Protein AF-A0A8J6EUS6-F1 (afdb_monomer)

Radius of gyration: 14.21 Å; Cα contacts (8 Å, |Δi|>4): 32; chains: 1; bounding box: 29×21×37 Å

pLDDT: mean 82.3, std 12.65, range [36.38, 90.25]

Organism: Eleutherodactylus coqui (NCBI:txid57060)

Structure (mmCIF, N/CA/C/O backbone):
data_AF-A0A8J6EUS6-F1
#
_entry.id   AF-A0A8J6EUS6-F1
#
loop_
_atom_site.group_PDB
_atom_site.id
_atom_site.type_symbol
_atom_site.label_atom_id
_atom_site.label_alt_id
_atom_site.label_comp_id
_atom_site.label_asym_id
_atom_site.label_entity_id
_atom_site.label_seq_id
_atom_site.pdbx_PDB_ins_code
_atom_site.Cartn_x
_atom_site.Cartn_y
_atom_site.Cartn_z
_atom_site.occupancy
_atom_site.B_iso_or_equiv
_atom_site.auth_seq_id
_atom_site.auth_comp_id
_atom_site.auth_asym_id
_atom_site.auth_atom_id
_atom_site.pdbx_PDB_model_num
ATOM 1 N N . MET A 1 1 ? 6.743 8.209 -1.307 1.00 76.12 1 MET A N 1
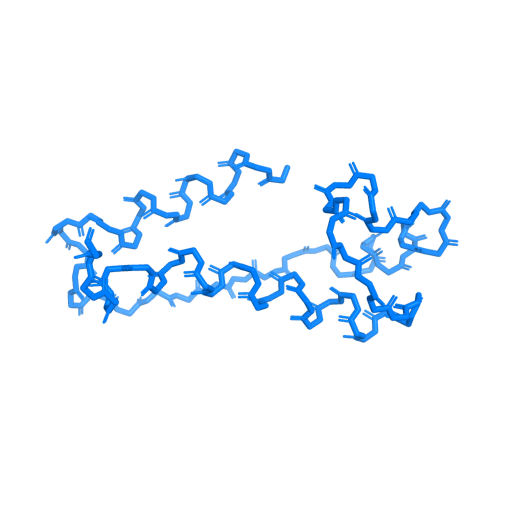ATOM 2 C CA . MET A 1 1 ? 5.833 7.065 -1.078 1.00 76.12 1 MET A CA 1
ATOM 3 C C . MET A 1 1 ? 5.759 6.727 0.403 1.00 76.12 1 MET A C 1
ATOM 5 O O . MET A 1 1 ? 4.671 6.796 0.948 1.00 76.12 1 MET A O 1
ATOM 9 N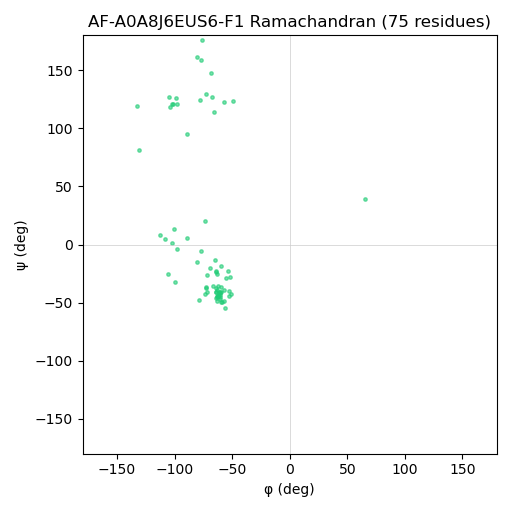 N . HIS A 1 2 ? 6.896 6.497 1.068 1.00 81.75 2 HIS A N 1
A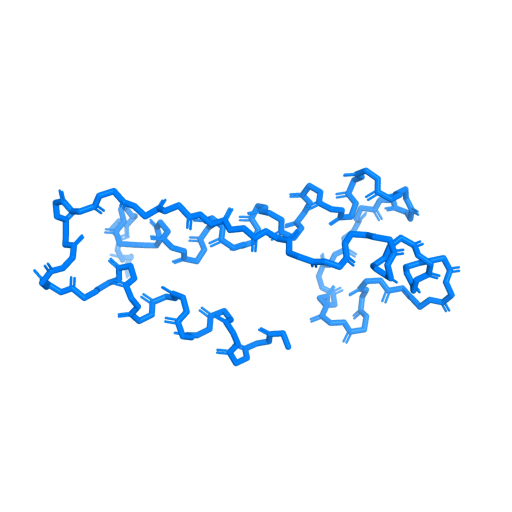TOM 10 C CA . HIS A 1 2 ? 6.964 6.233 2.514 1.00 81.75 2 HIS A CA 1
ATOM 11 C C . HIS A 1 2 ? 6.261 7.270 3.409 1.00 81.75 2 HIS A C 1
ATOM 13 O O . HIS A 1 2 ? 5.598 6.890 4.361 1.00 81.75 2 HIS A O 1
ATOM 19 N N . GLU A 1 3 ? 6.357 8.568 3.110 1.00 85.19 3 GLU A N 1
ATOM 20 C CA . GLU A 1 3 ? 5.673 9.606 3.904 1.00 85.19 3 GLU A CA 1
ATOM 21 C C . GLU A 1 3 ? 4.147 9.478 3.851 1.00 85.19 3 GLU A C 1
ATOM 23 O O . GLU A 1 3 ? 3.483 9.548 4.879 1.00 85.19 3 GLU A O 1
ATOM 28 N N . SER A 1 4 ? 3.589 9.238 2.662 1.00 86.38 4 SER A N 1
ATOM 29 C CA . SER A 1 4 ? 2.147 9.043 2.485 1.00 86.38 4 SER A CA 1
ATOM 30 C C . SER A 1 4 ? 1.655 7.762 3.160 1.00 86.38 4 SER A C 1
ATOM 32 O O . SER A 1 4 ? 0.557 7.768 3.704 1.00 86.38 4 SER A O 1
ATOM 34 N N . LEU A 1 5 ? 2.468 6.697 3.161 1.00 85.06 5 LEU A N 1
ATOM 35 C CA . LEU A 1 5 ? 2.178 5.460 3.897 1.00 85.06 5 LEU A CA 1
ATOM 36 C C . LEU A 1 5 ? 2.130 5.713 5.407 1.00 85.06 5 LEU A C 1
ATOM 38 O O . LEU A 1 5 ? 1.141 5.375 6.042 1.00 85.06 5 LEU A O 1
ATOM 42 N N . LYS A 1 6 ? 3.134 6.403 5.966 1.00 86.06 6 LYS A N 1
ATOM 43 C CA . LYS A 1 6 ? 3.159 6.780 7.391 1.00 86.06 6 LYS A CA 1
ATOM 44 C C . LYS A 1 6 ? 1.970 7.650 7.790 1.00 86.06 6 LYS A C 1
ATOM 46 O O . LYS A 1 6 ? 1.403 7.471 8.862 1.00 86.06 6 LYS A O 1
ATOM 51 N N . LEU A 1 7 ? 1.590 8.599 6.935 1.00 87.50 7 LEU A N 1
ATOM 52 C CA . LEU A 1 7 ? 0.412 9.424 7.180 1.00 87.50 7 LEU A CA 1
ATOM 53 C C . LEU A 1 7 ? -0.863 8.571 7.179 1.00 87.50 7 LEU A C 1
ATOM 55 O O . LEU A 1 7 ? -1.680 8.707 8.084 1.00 87.50 7 LEU A O 1
ATOM 59 N N . PHE A 1 8 ? -1.020 7.680 6.199 1.00 87.88 8 PHE A N 1
ATOM 60 C CA . PHE A 1 8 ? -2.174 6.786 6.124 1.00 87.88 8 PHE A CA 1
ATOM 61 C C . PHE A 1 8 ? -2.270 5.866 7.347 1.00 87.88 8 PHE A C 1
ATOM 63 O O . PHE A 1 8 ? -3.342 5.765 7.940 1.00 87.88 8 PHE A O 1
ATOM 70 N N . ASP A 1 9 ? -1.145 5.295 7.776 1.00 86.12 9 ASP A N 1
ATOM 71 C CA . ASP A 1 9 ? -1.034 4.502 9.001 1.00 86.12 9 ASP A CA 1
A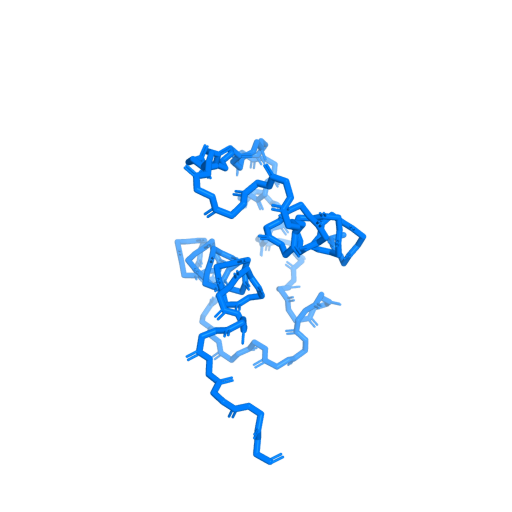TOM 72 C C . ASP A 1 9 ? -1.484 5.301 10.236 1.00 86.12 9 ASP A C 1
ATOM 74 O O . ASP A 1 9 ? -2.363 4.873 10.981 1.00 86.12 9 ASP A O 1
ATOM 78 N N . SER A 1 10 ? -0.993 6.536 10.393 1.00 88.12 10 SER A N 1
ATOM 79 C CA . SER A 1 10 ? -1.397 7.401 11.510 1.00 88.12 10 SER A CA 1
ATOM 80 C C . SER A 1 10 ? -2.882 7.779 11.509 1.00 88.12 10 SER A C 1
ATOM 82 O O . SER A 1 10 ? -3.419 8.085 12.570 1.00 88.12 10 SER A O 1
ATOM 84 N N . ILE A 1 11 ? -3.549 7.774 10.346 1.00 88.56 11 ILE A N 1
ATOM 85 C CA . ILE A 1 11 ? -4.994 8.015 10.239 1.00 88.56 11 ILE A CA 1
ATOM 86 C C . ILE A 1 11 ? -5.758 6.748 10.633 1.00 88.56 11 ILE A C 1
ATOM 88 O O . ILE A 1 11 ? -6.677 6.837 11.443 1.00 88.56 11 ILE A O 1
ATOM 92 N N . CYS A 1 12 ? -5.361 5.585 10.104 1.00 85.75 12 CYS A N 1
ATOM 93 C CA . CYS A 1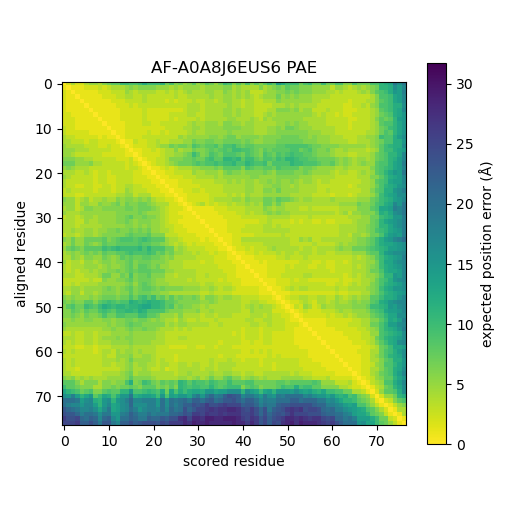 12 ? -6.013 4.302 10.390 1.00 85.75 12 CYS A CA 1
ATOM 94 C C . CYS A 1 12 ? -5.881 3.907 11.868 1.00 85.75 12 CYS A C 1
ATOM 96 O O . CYS A 1 12 ? -6.832 3.414 12.464 1.00 85.75 12 CYS A O 1
ATOM 98 N N . ASN A 1 13 ? -4.731 4.202 12.479 1.00 84.12 13 ASN A N 1
ATOM 99 C CA . ASN A 1 13 ? -4.435 3.874 13.877 1.00 84.12 13 ASN A CA 1
ATOM 100 C C . ASN A 1 13 ? -4.866 4.963 14.866 1.00 84.12 13 ASN A C 1
ATOM 102 O O . ASN A 1 13 ? -4.572 4.891 16.063 1.00 84.12 13 ASN A O 1
ATOM 106 N N . ASN A 1 14 ? -5.545 6.004 14.389 1.00 86.12 14 ASN A N 1
ATOM 107 C CA . ASN A 1 14 ? -6.031 7.052 15.259 1.00 86.12 14 ASN A CA 1
ATOM 108 C C . ASN A 1 14 ? -7.303 6.597 15.985 1.00 86.12 14 ASN A C 1
ATOM 110 O O . ASN A 1 14 ? -8.316 6.308 15.354 1.00 86.12 14 ASN A O 1
ATOM 114 N N . LYS A 1 15 ? -7.291 6.652 17.321 1.00 87.00 15 LYS A N 1
ATOM 115 C CA . LYS A 1 15 ? -8.436 6.302 18.182 1.00 87.00 15 LYS A CA 1
ATOM 116 C C . LYS A 1 15 ? -9.745 7.032 17.854 1.00 87.00 15 LYS A C 1
ATOM 118 O O . LYS A 1 15 ? -10.808 6.569 18.250 1.00 87.00 15 LYS A O 1
ATOM 123 N N . TRP A 1 16 ? -9.678 8.192 17.197 1.00 89.50 16 TRP A N 1
ATOM 124 C CA . TRP A 1 16 ? -10.869 8.939 16.779 1.00 89.50 16 TRP A CA 1
ATOM 125 C C . TRP A 1 16 ? -11.499 8.402 15.488 1.00 89.50 16 TRP A C 1
ATOM 127 O O . TRP A 1 16 ? -12.645 8.736 15.204 1.00 89.50 16 TRP A O 1
ATOM 137 N N . PHE A 1 17 ? -10.781 7.572 14.726 1.00 86.50 17 PHE A N 1
ATOM 138 C CA . PHE A 1 17 ? -11.224 7.015 13.446 1.00 86.50 17 PHE A CA 1
ATOM 139 C C . PHE A 1 17 ? -11.448 5.494 13.479 1.00 86.50 17 PHE A C 1
ATOM 141 O O . PHE A 1 17 ? -11.750 4.924 12.437 1.00 86.50 17 PHE A O 1
ATOM 148 N N . THR A 1 18 ? -11.386 4.847 14.651 1.00 82.69 18 THR A N 1
ATOM 149 C CA . THR A 1 18 ? -11.527 3.384 14.809 1.00 82.69 18 THR A CA 1
ATOM 150 C C . THR A 1 18 ? -12.792 2.812 14.158 1.00 82.69 18 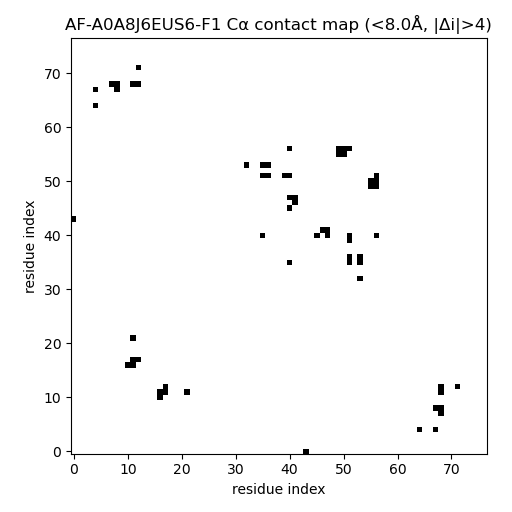THR A C 1
ATOM 152 O O . THR A 1 18 ? -12.715 1.811 13.455 1.00 82.69 18 THR A O 1
ATOM 155 N N . ASP A 1 19 ? -13.943 3.467 14.338 1.00 85.62 19 ASP A N 1
ATOM 156 C CA . ASP A 1 19 ? -15.233 3.017 13.785 1.00 85.62 19 ASP A CA 1
ATOM 157 C C . ASP A 1 19 ? -15.629 3.778 12.505 1.00 85.62 19 ASP A C 1
ATOM 159 O O . ASP A 1 19 ? -16.777 3.737 12.059 1.00 85.62 19 ASP A O 1
ATOM 163 N N . THR A 1 20 ? -14.689 4.520 11.910 1.00 87.06 20 THR A N 1
ATOM 164 C CA . THR A 1 20 ? -14.932 5.318 10.704 1.00 87.06 20 THR A CA 1
ATOM 165 C C . THR A 1 20 ? -14.441 4.573 9.471 1.00 87.06 20 THR A C 1
ATOM 167 O O . THR A 1 20 ? -13.279 4.193 9.373 1.00 87.06 20 THR A O 1
ATOM 170 N N . SER A 1 21 ? -15.316 4.403 8.479 1.00 87.44 21 SER A N 1
ATOM 171 C CA . SER A 1 21 ? -14.909 3.850 7.184 1.00 87.44 21 SER A CA 1
ATOM 172 C C . SER A 1 21 ? -13.989 4.823 6.446 1.00 87.44 21 SER A C 1
ATOM 174 O O . SER A 1 21 ? -14.345 5.982 6.229 1.00 87.44 21 SER A O 1
ATOM 176 N N . ILE A 1 22 ? -12.825 4.338 6.016 1.00 85.69 22 ILE A N 1
ATOM 177 C CA . ILE A 1 22 ? -11.848 5.111 5.245 1.00 85.69 22 ILE A CA 1
ATOM 178 C C . ILE A 1 22 ? -11.904 4.659 3.785 1.00 85.69 22 ILE A C 1
ATOM 180 O O . ILE A 1 22 ? -11.767 3.476 3.479 1.00 85.69 22 ILE A O 1
ATOM 184 N N . ILE A 1 23 ? -12.078 5.613 2.869 1.00 87.25 23 ILE A N 1
ATOM 185 C CA . ILE A 1 23 ? -12.021 5.364 1.425 1.00 87.25 23 ILE A CA 1
ATOM 186 C C . ILE A 1 23 ? -10.663 5.840 0.907 1.00 87.25 23 ILE A C 1
ATOM 188 O O . ILE A 1 23 ? -10.323 7.018 1.021 1.00 87.25 23 ILE A O 1
ATOM 192 N N . LEU A 1 24 ? -9.892 4.928 0.313 1.00 85.19 24 LEU A N 1
ATOM 193 C CA . LEU A 1 24 ? -8.594 5.228 -0.287 1.00 85.19 24 LEU A CA 1
ATOM 194 C C . LEU A 1 24 ? -8.723 5.416 -1.804 1.00 85.19 24 LEU A C 1
ATOM 196 O O . LEU A 1 24 ? -9.075 4.484 -2.526 1.00 85.19 24 LEU A O 1
ATOM 200 N N . PHE A 1 25 ? -8.345 6.596 -2.300 1.00 88.00 25 PHE A N 1
ATOM 201 C CA . PHE A 1 25 ? -8.222 6.864 -3.734 1.00 88.00 25 PHE A CA 1
ATOM 202 C C . PHE A 1 25 ? -6.755 6.876 -4.173 1.00 88.00 25 PHE A C 1
ATOM 204 O O . PHE A 1 25 ? -5.964 7.719 -3.747 1.00 88.00 25 PHE A O 1
ATOM 211 N N . LEU A 1 26 ? -6.399 5.962 -5.079 1.00 85.38 26 LEU A N 1
ATOM 212 C CA . LEU A 1 26 ? -5.093 5.944 -5.739 1.00 85.38 26 LEU A CA 1
ATOM 213 C C . LEU A 1 26 ? -5.143 6.795 -7.012 1.00 85.38 26 LEU A C 1
ATOM 215 O O . LEU A 1 26 ? -5.555 6.337 -8.078 1.00 85.38 26 LEU A O 1
ATOM 219 N N . ASN A 1 27 ? -4.727 8.052 -6.889 1.00 86.62 27 ASN A N 1
ATOM 220 C CA . ASN A 1 27 ? -4.695 8.999 -8.003 1.00 86.62 27 ASN A CA 1
ATOM 221 C C . ASN A 1 27 ? -3.451 8.809 -8.892 1.00 86.62 27 ASN A C 1
ATOM 223 O O . ASN A 1 27 ? -2.440 8.261 -8.455 1.00 86.62 27 ASN A O 1
ATOM 227 N N . LYS A 1 28 ? -3.505 9.329 -10.129 1.00 89.12 28 LYS A N 1
ATOM 228 C CA . LYS A 1 28 ? -2.399 9.312 -11.116 1.00 89.12 28 LYS A CA 1
ATOM 229 C C . LYS A 1 28 ? -2.000 7.912 -11.615 1.00 89.12 28 LYS A C 1
ATOM 231 O O . LYS A 1 28 ? -0.816 7.613 -11.790 1.00 89.12 28 LYS A O 1
ATOM 236 N N . LYS A 1 29 ? -2.989 7.035 -11.828 1.00 85.81 29 LYS A N 1
ATOM 237 C CA . LYS A 1 29 ? -2.784 5.663 -12.333 1.00 85.81 29 LYS A CA 1
ATOM 238 C C . LYS A 1 29 ? -2.051 5.633 -13.679 1.00 85.81 29 LYS A C 1
ATOM 240 O O . LYS A 1 29 ? -1.205 4.772 -13.892 1.00 85.81 29 LYS A O 1
ATOM 245 N N . ASP A 1 30 ? -2.367 6.574 -14.554 1.00 87.81 30 ASP A N 1
ATOM 246 C CA . ASP A 1 30 ? -1.718 6.821 -15.841 1.00 87.81 30 ASP A CA 1
ATOM 247 C C . ASP A 1 30 ? -0.207 7.061 -15.684 1.00 87.81 30 ASP A C 1
ATOM 249 O O . ASP A 1 30 ? 0.607 6.310 -16.222 1.00 87.81 30 ASP A O 1
ATOM 253 N N . ILE A 1 31 ? 0.179 8.025 -14.843 1.00 90.06 31 ILE A N 1
ATOM 254 C CA . ILE A 1 31 ? 1.589 8.352 -14.584 1.00 90.06 31 ILE A CA 1
ATOM 255 C C . ILE A 1 31 ? 2.308 7.165 -13.942 1.00 90.06 31 ILE A C 1
ATOM 257 O O . ILE A 1 31 ? 3.469 6.891 -14.259 1.00 90.06 31 ILE A O 1
ATOM 261 N N . PHE A 1 32 ? 1.633 6.450 -13.036 1.00 88.38 32 PHE A N 1
ATOM 262 C CA . PHE A 1 32 ? 2.190 5.245 -12.435 1.00 88.38 32 PHE A CA 1
ATOM 263 C C . PHE A 1 32 ? 2.514 4.202 -13.507 1.00 88.38 32 PHE A C 1
ATOM 265 O O . PHE A 1 32 ? 3.648 3.729 -13.543 1.00 88.38 32 PHE A O 1
ATOM 272 N N . GLN A 1 33 ? 1.566 3.908 -14.405 1.00 86.00 33 GLN A N 1
ATOM 273 C CA . GLN A 1 33 ? 1.730 2.928 -15.482 1.00 86.00 33 GLN A CA 1
ATOM 274 C C . GLN A 1 33 ? 2.882 3.254 -16.437 1.00 86.00 33 GLN A C 1
ATOM 276 O O . GLN A 1 33 ? 3.583 2.341 -16.874 1.00 86.00 33 GLN A O 1
ATOM 281 N N . ASP A 1 34 ? 3.113 4.530 -16.734 1.00 89.62 34 ASP A N 1
ATOM 282 C CA . ASP A 1 34 ? 4.245 4.941 -17.567 1.00 89.62 34 ASP A CA 1
ATOM 283 C C . ASP A 1 34 ? 5.582 4.830 -16.832 1.00 89.62 34 ASP A C 1
ATOM 285 O O . ASP A 1 34 ? 6.601 4.455 -17.422 1.00 89.62 34 ASP A O 1
ATOM 289 N N . LYS A 1 35 ? 5.595 5.139 -15.532 1.00 88.00 35 LYS A N 1
ATOM 290 C CA . LYS A 1 35 ? 6.823 5.154 -14.735 1.00 88.00 35 LYS A CA 1
ATOM 291 C C . LYS A 1 35 ? 7.347 3.750 -14.459 1.00 88.00 35 LYS A C 1
ATOM 293 O O . LYS A 1 35 ? 8.544 3.522 -14.605 1.00 88.00 35 LYS A O 1
ATOM 298 N N . ILE A 1 36 ? 6.472 2.797 -14.150 1.00 86.50 36 ILE A N 1
ATOM 299 C CA . ILE A 1 36 ? 6.866 1.403 -13.876 1.00 86.50 36 ILE A CA 1
ATOM 300 C C . ILE A 1 36 ? 7.486 0.677 -15.078 1.00 86.50 36 ILE A C 1
ATOM 302 O O . ILE A 1 36 ? 8.220 -0.289 -14.897 1.00 86.50 36 ILE A O 1
ATOM 306 N N . ARG A 1 37 ? 7.211 1.135 -16.309 1.00 83.44 37 ARG A N 1
ATOM 307 C CA . ARG A 1 37 ? 7.832 0.590 -17.529 1.00 83.44 37 ARG A CA 1
ATOM 308 C C . ARG A 1 37 ? 9.298 0.998 -17.650 1.00 83.44 37 ARG A C 1
ATOM 310 O O . ARG A 1 37 ? 10.070 0.318 -18.313 1.00 83.44 37 ARG A O 1
ATOM 317 N N . LYS A 1 38 ? 9.659 2.135 -17.051 1.00 88.38 38 LYS A N 1
ATOM 318 C CA . LYS A 1 38 ? 10.988 2.757 -17.144 1.00 88.38 38 LYS A CA 1
ATOM 319 C C . LYS A 1 38 ? 11.803 2.579 -15.867 1.00 88.38 38 LYS A C 1
ATOM 321 O O . LYS A 1 38 ? 13.025 2.653 -15.902 1.00 88.38 38 LYS A O 1
ATOM 326 N N . SER A 1 39 ? 11.131 2.408 -14.735 1.00 88.81 39 SER A N 1
ATOM 327 C CA . SER A 1 39 ? 11.738 2.378 -13.412 1.00 88.81 39 SER A CA 1
ATOM 328 C C . SER A 1 39 ? 11.195 1.185 -12.635 1.00 88.81 39 SER A C 1
ATOM 330 O O . SER A 1 39 ? 9.987 1.123 -12.399 1.00 88.81 39 SER A O 1
ATOM 332 N N . PRO A 1 40 ? 12.057 0.243 -12.225 1.00 87.75 40 PRO A N 1
ATOM 333 C CA . PRO A 1 40 ? 11.601 -0.929 -11.511 1.00 87.75 40 PRO A CA 1
ATOM 334 C C . PRO A 1 40 ? 11.071 -0.583 -10.115 1.00 87.75 40 PRO A C 1
ATOM 336 O O . PRO A 1 40 ? 11.572 0.326 -9.450 1.00 87.75 40 PRO A O 1
ATOM 339 N N . LEU A 1 41 ? 10.068 -1.337 -9.650 1.00 88.94 41 LEU A N 1
ATOM 340 C CA . LEU A 1 41 ? 9.451 -1.128 -8.336 1.00 88.94 41 LEU A CA 1
ATOM 341 C C . LEU A 1 41 ? 10.436 -1.360 -7.175 1.00 88.94 41 LEU A C 1
ATOM 343 O O . LEU A 1 41 ? 10.288 -0.756 -6.113 1.00 88.94 41 LEU A O 1
ATOM 347 N N . THR A 1 42 ? 11.487 -2.148 -7.412 1.00 89.75 42 THR A N 1
ATOM 348 C CA . THR A 1 42 ? 12.569 -2.440 -6.461 1.00 89.75 42 THR A CA 1
ATOM 349 C C . THR A 1 42 ? 13.342 -1.211 -5.986 1.00 89.75 42 THR A C 1
ATOM 351 O O . THR A 1 42 ? 13.958 -1.257 -4.927 1.00 89.75 42 THR A O 1
ATOM 354 N N . ILE A 1 43 ? 13.268 -0.085 -6.707 1.00 89.12 43 ILE A N 1
ATOM 355 C CA . ILE A 1 43 ? 13.834 1.197 -6.253 1.00 89.12 43 ILE A CA 1
ATOM 356 C C . ILE A 1 43 ? 13.149 1.674 -4.965 1.00 89.12 43 ILE A C 1
ATOM 358 O O . ILE A 1 43 ? 13.781 2.299 -4.118 1.00 89.12 43 ILE A O 1
ATOM 362 N N . CYS A 1 44 ? 11.846 1.424 -4.836 1.00 85.94 44 CYS A N 1
ATOM 363 C CA . CYS A 1 44 ? 11.066 1.814 -3.664 1.00 85.94 44 CYS A CA 1
ATOM 364 C C . CYS A 1 44 ? 10.845 0.651 -2.695 1.00 85.94 44 CYS A C 1
ATOM 366 O O . CYS A 1 44 ? 10.779 0.899 -1.498 1.00 85.94 44 CYS A O 1
ATOM 368 N N . PHE A 1 45 ? 10.749 -0.577 -3.213 1.00 88.19 45 PHE A N 1
ATOM 369 C CA . PHE A 1 45 ? 10.483 -1.798 -2.449 1.00 88.19 45 PHE A CA 1
ATOM 370 C C . PHE A 1 45 ? 11.497 -2.884 -2.828 1.00 88.19 45 PHE A C 1
ATOM 372 O O . PHE A 1 45 ? 11.194 -3.721 -3.683 1.00 88.19 45 PHE A O 1
ATOM 379 N N . PRO A 1 46 ? 12.718 -2.861 -2.265 1.00 90.25 46 PRO A N 1
ATOM 380 C CA . PRO A 1 46 ? 13.792 -3.791 -2.628 1.00 90.25 46 PRO A CA 1
ATOM 381 C C . PRO A 1 46 ? 13.409 -5.275 -2.509 1.00 90.25 46 PRO A C 1
ATOM 383 O O . PRO A 1 46 ? 13.924 -6.115 -3.242 1.00 90.25 46 PRO A O 1
ATOM 386 N N . GLU A 1 47 ? 12.484 -5.594 -1.606 1.00 89.31 47 GLU A N 1
ATOM 387 C CA . GLU A 1 47 ? 11.926 -6.924 -1.365 1.00 89.31 47 GLU A CA 1
ATOM 388 C C . GLU A 1 47 ? 10.888 -7.386 -2.403 1.00 89.31 47 GLU A C 1
ATOM 390 O O . GLU A 1 47 ? 10.464 -8.545 -2.367 1.00 89.31 47 GLU A O 1
ATOM 395 N N . TYR A 1 48 ? 10.490 -6.526 -3.346 1.00 90.19 48 TYR A N 1
ATOM 396 C CA . TYR A 1 48 ? 9.565 -6.893 -4.413 1.00 90.19 48 TYR A CA 1
ATOM 397 C C . TYR A 1 48 ? 10.189 -7.930 -5.359 1.00 90.19 48 TYR A C 1
ATOM 399 O O . TYR A 1 48 ? 11.134 -7.642 -6.092 1.00 90.19 48 TYR A O 1
ATOM 407 N N . LYS A 1 49 ? 9.621 -9.141 -5.366 1.00 88.25 49 LYS A N 1
ATOM 408 C CA . LYS A 1 49 ? 10.041 -10.272 -6.220 1.00 88.25 49 LYS A CA 1
ATOM 409 C C . LYS A 1 49 ? 9.050 -10.598 -7.344 1.00 88.25 49 LYS A C 1
ATOM 411 O O . LYS A 1 49 ? 9.215 -11.611 -8.018 1.00 88.25 49 LYS A O 1
ATOM 416 N N . GLY A 1 50 ? 8.001 -9.790 -7.496 1.00 85.00 50 GLY A N 1
ATOM 417 C CA . GLY A 1 50 ? 6.968 -9.994 -8.511 1.00 85.00 50 GLY A CA 1
ATOM 418 C C . GLY A 1 50 ? 7.423 -9.591 -9.915 1.00 85.00 50 GLY A C 1
ATOM 419 O O . GLY A 1 50 ? 8.527 -9.077 -10.117 1.00 85.00 50 GLY A O 1
ATOM 420 N N . THR A 1 51 ? 6.565 -9.830 -10.904 1.00 86.56 51 THR A N 1
ATOM 421 C CA . THR A 1 51 ? 6.880 -9.502 -12.301 1.00 86.56 51 THR A CA 1
ATOM 422 C C . THR A 1 51 ? 6.746 -8.005 -12.598 1.00 86.56 51 THR A C 1
ATOM 424 O O . THR A 1 51 ? 6.000 -7.273 -11.955 1.00 86.56 51 THR A O 1
ATOM 427 N N . HIS A 1 52 ? 7.399 -7.526 -13.660 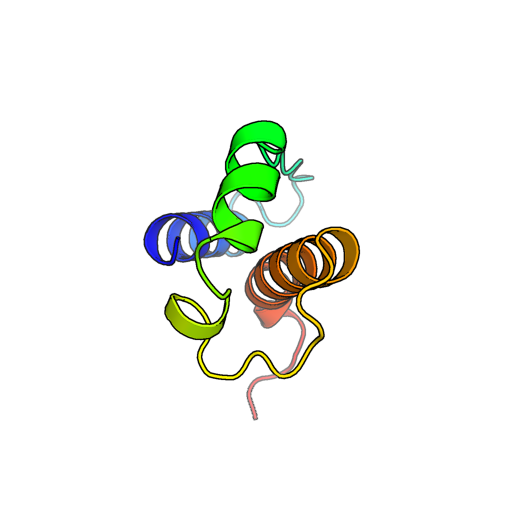1.00 85.12 52 HIS A N 1
ATOM 428 C CA . HIS A 1 52 ? 7.240 -6.145 -14.141 1.00 85.12 52 HIS A CA 1
ATOM 429 C C . HIS A 1 52 ? 5.896 -5.868 -14.849 1.00 85.12 52 HIS A C 1
ATOM 431 O O . HIS A 1 52 ? 5.765 -4.883 -15.581 1.00 85.12 52 HIS A O 1
ATOM 437 N N . ALA A 1 53 ? 4.866 -6.686 -14.617 1.00 87.19 53 ALA A N 1
ATOM 438 C CA . ALA A 1 53 ? 3.526 -6.430 -15.120 1.00 87.19 53 ALA A CA 1
ATOM 439 C C . ALA A 1 53 ? 2.851 -5.275 -14.344 1.00 87.19 53 ALA A C 1
ATOM 441 O O . ALA A 1 53 ? 2.774 -5.320 -13.113 1.00 87.19 53 ALA A O 1
ATOM 442 N N . PRO A 1 54 ? 2.286 -4.258 -15.029 1.00 84.69 54 PRO A N 1
ATOM 443 C CA . PRO A 1 54 ? 1.594 -3.144 -14.380 1.00 84.69 54 PRO A CA 1
ATOM 444 C C . PRO A 1 54 ? 0.526 -3.543 -13.374 1.00 84.69 54 PRO A C 1
ATOM 446 O O . PRO A 1 54 ? 0.447 -2.969 -12.291 1.00 84.69 54 PRO A O 1
ATOM 449 N N . THR A 1 55 ? -0.277 -4.541 -13.726 1.00 86.81 55 THR A N 1
ATOM 450 C CA . THR A 1 55 ? -1.360 -5.037 -12.879 1.00 86.81 55 THR A CA 1
ATOM 451 C C . THR A 1 55 ? -0.824 -5.641 -11.582 1.00 86.81 55 THR A C 1
ATOM 453 O O . THR A 1 55 ? -1.378 -5.383 -10.518 1.00 86.81 55 THR A O 1
ATOM 456 N N . GLU A 1 56 ? 0.278 -6.389 -11.654 1.00 88.25 56 GLU A N 1
ATOM 457 C CA . GLU A 1 56 ? 0.879 -7.058 -10.498 1.00 88.25 56 GLU A CA 1
ATOM 458 C C . GLU A 1 56 ? 1.584 -6.062 -9.573 1.00 88.25 56 GLU A C 1
ATOM 460 O O . GLU A 1 56 ? 1.391 -6.096 -8.360 1.00 88.25 56 GLU A O 1
ATOM 465 N N . MET A 1 57 ? 2.326 -5.106 -10.137 1.00 87.56 57 MET A N 1
ATOM 466 C CA . MET A 1 57 ? 2.949 -4.035 -9.354 1.00 87.56 57 MET A CA 1
ATOM 467 C C . MET A 1 57 ? 1.909 -3.139 -8.672 1.00 87.56 57 MET A C 1
ATOM 469 O O . MET A 1 57 ? 2.081 -2.781 -7.508 1.00 87.56 57 MET A O 1
ATOM 473 N N . SER A 1 58 ? 0.810 -2.791 -9.356 1.00 86.94 58 SER A N 1
ATOM 474 C CA . SER A 1 58 ? -0.294 -2.057 -8.725 1.00 86.94 58 SER A CA 1
ATOM 475 C C . SER A 1 58 ? -0.928 -2.857 -7.587 1.00 86.94 58 SER A C 1
ATOM 477 O O . SER A 1 58 ? -1.145 -2.297 -6.516 1.00 86.94 58 SER A O 1
ATOM 479 N N . ALA A 1 59 ? -1.175 -4.155 -7.791 1.00 88.38 59 ALA A N 1
ATOM 480 C CA . ALA A 1 59 ? -1.720 -5.027 -6.754 1.00 88.38 59 ALA A CA 1
ATOM 481 C C . ALA A 1 59 ? -0.790 -5.116 -5.534 1.00 88.38 59 ALA A C 1
ATOM 483 O O . ALA A 1 59 ? -1.262 -5.034 -4.404 1.00 88.38 59 ALA A O 1
ATOM 484 N N . TYR A 1 60 ? 0.526 -5.201 -5.752 1.00 89.81 60 TYR A N 1
ATOM 485 C CA . TYR A 1 60 ? 1.512 -5.204 -4.673 1.00 89.81 60 TYR A CA 1
ATOM 486 C C . TYR A 1 60 ? 1.496 -3.907 -3.860 1.00 89.81 60 TYR A C 1
ATOM 488 O O . TYR A 1 60 ? 1.494 -3.947 -2.634 1.00 89.81 60 TYR A O 1
ATOM 496 N N . ILE A 1 61 ? 1.426 -2.748 -4.520 1.00 88.19 61 ILE A N 1
ATOM 497 C CA . ILE A 1 61 ? 1.332 -1.459 -3.821 1.00 88.19 61 ILE A CA 1
ATOM 498 C C . ILE A 1 61 ? 0.054 -1.381 -2.987 1.00 88.19 61 ILE A C 1
ATOM 500 O O . ILE A 1 61 ? 0.102 -0.945 -1.839 1.00 88.19 61 ILE A O 1
ATOM 504 N N . THR A 1 62 ? -1.081 -1.813 -3.541 1.00 87.06 62 THR A N 1
ATOM 505 C CA . THR A 1 62 ? -2.334 -1.877 -2.784 1.00 87.06 62 THR A CA 1
ATOM 506 C C . THR A 1 62 ? -2.205 -2.821 -1.591 1.00 87.06 62 THR A C 1
ATOM 508 O O . THR A 1 62 ? -2.638 -2.460 -0.502 1.00 87.06 62 THR A O 1
ATOM 511 N N . LEU A 1 63 ? -1.564 -3.980 -1.761 1.00 87.81 63 LEU A N 1
ATOM 512 C CA . LEU A 1 63 ? -1.322 -4.930 -0.678 1.00 87.81 63 LEU A CA 1
ATOM 513 C C . LEU A 1 63 ? -0.479 -4.314 0.445 1.00 87.81 63 LEU A C 1
ATOM 515 O O . LEU A 1 63 ? -0.865 -4.434 1.600 1.00 87.81 63 LEU A O 1
ATOM 519 N N . ILE A 1 64 ? 0.619 -3.625 0.117 1.00 86.69 64 ILE A N 1
ATOM 520 C CA . ILE A 1 64 ? 1.476 -2.933 1.097 1.00 86.69 64 ILE A CA 1
ATOM 521 C C . ILE A 1 64 ? 0.669 -1.892 1.883 1.00 86.69 64 ILE A C 1
ATOM 523 O O . ILE A 1 64 ? 0.697 -1.898 3.108 1.00 86.69 64 ILE A O 1
ATOM 527 N N . ILE A 1 65 ? -0.094 -1.036 1.190 1.00 85.56 65 ILE A N 1
ATOM 528 C CA . ILE A 1 65 ? -0.897 0.014 1.841 1.00 85.56 65 ILE A CA 1
ATOM 529 C C . ILE A 1 65 ? -1.930 -0.591 2.802 1.00 85.56 65 ILE A C 1
ATOM 531 O O . ILE A 1 65 ? -2.151 -0.061 3.889 1.00 85.56 65 ILE A O 1
ATOM 535 N N . MET A 1 66 ? -2.566 -1.696 2.403 1.00 83.19 66 MET A N 1
ATOM 536 C CA . MET A 1 66 ? -3.556 -2.383 3.235 1.00 83.19 66 MET A CA 1
ATOM 537 C C . MET A 1 66 ? -2.906 -3.130 4.400 1.00 83.19 66 MET A C 1
ATOM 539 O O . MET A 1 66 ? -3.466 -3.146 5.489 1.00 83.19 66 MET A O 1
ATOM 543 N N . ALA A 1 67 ? -1.734 -3.733 4.191 1.00 81.25 67 ALA A N 1
ATOM 544 C CA . ALA A 1 67 ? -0.997 -4.423 5.240 1.00 81.25 67 ALA A CA 1
ATOM 545 C C . ALA A 1 67 ? -0.568 -3.453 6.345 1.00 81.25 67 ALA A C 1
ATOM 547 O O . ALA A 1 67 ? -0.796 -3.761 7.511 1.00 81.25 67 ALA A O 1
ATOM 548 N N . ASP A 1 68 ? -0.032 -2.280 5.986 1.00 73.31 68 ASP A N 1
ATOM 549 C CA . ASP A 1 68 ? 0.344 -1.241 6.954 1.00 73.31 68 ASP A CA 1
ATOM 550 C C . ASP A 1 68 ? -0.880 -0.762 7.752 1.00 73.31 68 ASP A C 1
ATOM 552 O O . ASP A 1 68 ? -0.843 -0.733 8.977 1.00 73.31 68 ASP A O 1
ATOM 556 N N . ALA A 1 69 ? -2.015 -0.512 7.092 1.00 70.25 69 ALA A N 1
ATOM 557 C CA . ALA A 1 69 ? -3.242 -0.090 7.776 1.00 70.25 69 ALA A CA 1
ATOM 558 C C . ALA A 1 69 ? -3.908 -1.171 8.651 1.00 70.25 69 ALA A C 1
ATOM 560 O O . ALA A 1 69 ? -4.711 -0.837 9.520 1.00 70.25 69 ALA A O 1
ATOM 561 N N . LEU A 1 70 ? -3.609 -2.455 8.424 1.00 62.06 70 LEU A N 1
ATOM 562 C CA . LEU A 1 70 ? -4.178 -3.592 9.163 1.00 62.06 70 LEU A CA 1
ATOM 563 C C . LEU A 1 70 ? -3.224 -4.182 10.216 1.00 62.06 70 LEU A C 1
ATOM 565 O O . LEU A 1 70 ? -3.609 -5.125 10.913 1.00 62.06 70 LEU A O 1
ATOM 569 N N . GLN A 1 71 ? -2.019 -3.624 10.393 1.00 57.53 71 GLN A N 1
ATOM 570 C CA . GLN A 1 71 ? -1.087 -4.053 11.444 1.00 57.53 71 GLN A CA 1
ATOM 571 C C . GLN A 1 71 ? -1.674 -4.097 12.873 1.00 57.53 71 GLN A C 1
ATOM 573 O O . GLN A 1 71 ? -1.229 -4.964 13.627 1.00 57.53 71 GLN A O 1
ATOM 578 N N . PRO A 1 72 ? -2.697 -3.307 13.274 1.00 53.41 72 PRO A N 1
ATOM 579 C CA . PRO A 1 72 ? -3.274 -3.428 14.618 1.00 53.41 72 PRO A CA 1
ATOM 580 C C . PRO A 1 72 ? -3.972 -4.764 14.916 1.00 53.41 72 PRO A C 1
ATOM 582 O O . PRO A 1 72 ? -4.291 -5.025 16.074 1.00 53.41 72 PRO A O 1
ATOM 585 N N . LEU A 1 73 ? -4.250 -5.601 13.905 1.00 48.47 73 LEU A N 1
ATOM 586 C CA . LEU A 1 73 ? -5.023 -6.843 14.064 1.00 48.47 73 LEU A CA 1
ATOM 587 C C . LEU A 1 73 ? -4.174 -8.112 14.205 1.00 48.47 73 LEU A C 1
ATOM 589 O O . LEU A 1 73 ? -4.730 -9.188 14.439 1.00 48.47 73 LEU A O 1
ATOM 593 N N . LEU A 1 74 ? -2.848 -8.018 14.096 1.00 42.81 74 LEU A N 1
ATOM 594 C CA . LEU A 1 74 ? -1.962 -9.128 14.435 1.00 42.81 74 LEU A CA 1
ATOM 595 C C . LEU A 1 74 ? -1.354 -8.861 15.814 1.00 42.81 74 LEU A C 1
ATOM 597 O O . LEU A 1 74 ? -0.702 -7.831 15.987 1.00 42.81 74 LEU A O 1
ATOM 601 N N . PRO A 1 75 ? -1.555 -9.749 16.810 1.00 36.91 75 PRO A N 1
ATOM 602 C CA . PRO A 1 75 ? -0.937 -9.570 18.112 1.00 36.91 75 PRO A CA 1
ATOM 603 C C . PRO A 1 75 ? 0.577 -9.485 17.919 1.00 36.91 75 PRO A C 1
ATOM 605 O O . PRO A 1 75 ? 1.189 -10.383 17.333 1.00 36.91 75 PRO A O 1
ATOM 608 N N . ALA A 1 76 ? 1.156 -8.378 18.388 1.00 41.72 76 ALA A N 1
ATOM 609 C CA . ALA A 1 76 ? 2.593 -8.228 18.518 1.00 41.72 76 ALA A CA 1
ATOM 610 C C . ALA A 1 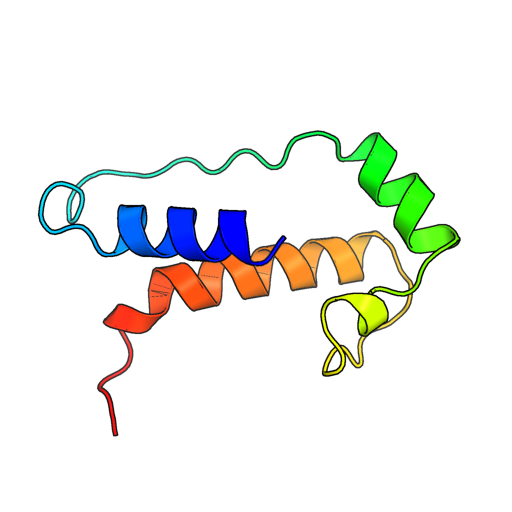76 ? 3.134 -9.465 19.244 1.00 41.72 76 ALA A C 1
ATOM 612 O O . ALA A 1 76 ? 2.635 -9.836 20.310 1.00 41.72 76 ALA A O 1
ATOM 613 N N . LYS A 1 77 ? 4.083 -10.143 18.605 1.00 36.38 77 LYS A N 1
ATOM 614 C CA . LYS A 1 77 ? 4.789 -11.273 19.197 1.00 36.38 77 LYS A CA 1
ATOM 615 C C . LYS A 1 77 ? 5.680 -10.804 20.341 1.00 36.38 77 LYS A C 1
ATOM 617 O O . LYS A 1 77 ? 6.260 -9.704 20.1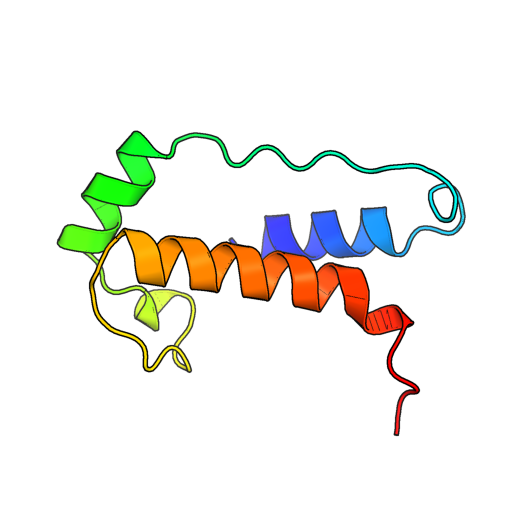98 1.00 36.38 77 LYS A O 1
#

Secondary structure (DSSP, 8-state):
-HHHHHHHHHHHT-TTSTTS--PPP---HHHHHHHHHHS-GGGT-TT--S-S-HHHHHHHHHHHHHHHHHGGGSPP-

Nearest PDB structures (foldseek):
  1gp2-assembly1_A  TM=9.467E-01  e=3.158E-06  Rattus norvegicus
  1gdd-assembly1_A  TM=9.358E-01  e=2.793E-06  Rattus norvegicus
  1bof-assembly1_A  TM=9.283E-01  e=5.164E-06  Rattus norvegicus
  8gvx-assembly1_F  TM=9.371E-01  e=6.604E-06  Homo sapiens
  7w2z-assembly1_A  TM=9.673E-01  e=1.221E-05  Homo sapiens

Sequence (77 aa):
MHESLKLFDSICNNKWFTDTSIILFLNKKDIFQDKIRKSPLTICFPEYKGTHAPTEMSAYITLIIMADALQPLLPAK

Mean predicted aligned error: 6.13 Å

Solvent-accessible surface area (backbone atoms only — not comparable to full-atom values): 4956 Å² total; per-residue (Å²): 110,71,66,62,51,53,52,50,32,57,51,54,71,27,84,92,37,69,92,51,90,81,86,87,82,83,77,62,59,68,61,50,57,60,44,52,76,76,42,66,66,44,83,83,38,73,84,64,81,74,65,91,45,66,70,54,51,52,51,49,52,52,49,53,57,51,49,60,52,48,50,88,77,54,82,82,126

Foldseek 3Di:
DVVVLVVLLCQLPDPVCVVPDDDDDDPPLVVQQVVLVVDPPCVVVVPDPDDSDSVVSVVVVVVSSVCSSCVVPDPDD

InterPro domains:
  IPR001019 Guanine nucleotide binding protein, alpha subunit [PF00503] (1-62)
  IPR001019 Guanine nucleotide binding protein, alpha subunit [PS51882] (1-77)
  IPR001019 Guanine nucleotide binding protein, alpha subunit [PTHR10218] (1-62)
  IPR027417 P-loop containing nucleoside triphosphate hydrolase [G3DSA:3.40.50.300] (1-62)
  IPR027417 P-loop containing nucleoside triphosphate hydrolase [SSF52540] (1-64)